Protein AF-Q05UR1-F1 (afdb_monomer)

Mean predicted aligned error: 13.73 Å

Sequence (88 aa):
MSSVKLVKNVSKSVTSILAKSTKGSVSAVVDQRQSYLDAARRFYGEAKEAAEQGHVAESGALILQALDQERRAGGVGPQVMQLIKPRA

Radius of gyration: 23.84 Å; Cα contacts (8 Å, |Δi|>4): 51; chains: 1; bounding box: 57×40×66 Å

Nearest PDB structures (foldseek):
  7o3x-assembly1_E  TM=6.879E-01  e=8.631E+00  Synechocystis sp. PCC 6803 substr. Kazusa

Structure (mmCIF, N/CA/C/O backbone):
data_AF-Q05UR1-F1
#
_entry.id   AF-Q05UR1-F1
#
loop_
_atom_site.group_PDB
_atom_site.id
_atom_site.type_symbol
_atom_site.label_atom_id
_atom_site.label_alt_id
_atom_site.label_comp_id
_atom_site.label_asym_id
_atom_site.label_entity_id
_atom_site.label_seq_id
_atom_site.pdbx_PDB_ins_code
_atom_site.Cartn_x
_atom_site.Cartn_y
_atom_site.Cartn_z
_atom_site.occupancy
_atom_site.B_iso_or_equiv
_atom_site.auth_seq_id
_atom_site.auth_comp_id
_atom_site.auth_asym_id
_atom_site.auth_atom_id
_atom_site.pdbx_PDB_model_num
ATOM 1 N N . MET A 1 1 ? 44.122 -4.030 -52.963 1.00 41.72 1 MET A N 1
ATOM 2 C CA . MET A 1 1 ? 43.680 -3.057 -51.933 1.00 41.72 1 MET A CA 1
ATOM 3 C C . MET A 1 1 ? 42.537 -2.260 -52.559 1.00 41.72 1 MET A C 1
ATOM 5 O O . MET A 1 1 ? 42.776 -1.666 -53.589 1.00 41.72 1 MET A O 1
ATOM 9 N N . SER A 1 2 ? 41.271 -2.269 -52.149 1.00 43.91 2 SER A N 1
ATOM 10 C CA . SER A 1 2 ? 40.694 -2.406 -50.813 1.00 43.91 2 SER A CA 1
ATOM 11 C C . SER A 1 2 ? 39.202 -2.768 -50.912 1.00 43.91 2 SER A C 1
ATOM 13 O O . SER A 1 2 ? 38.366 -1.885 -51.079 1.00 43.91 2 SER A O 1
ATOM 15 N N . SER A 1 3 ? 38.846 -4.041 -50.721 1.00 47.28 3 SER A N 1
ATOM 16 C CA . SER A 1 3 ? 37.447 -4.508 -50.616 1.00 47.28 3 SER A CA 1
ATOM 17 C C . SER A 1 3 ? 36.876 -4.410 -49.189 1.00 47.28 3 SER A C 1
ATOM 19 O O . SER A 1 3 ? 36.114 -5.267 -48.761 1.00 47.28 3 SER A O 1
ATOM 21 N N . VAL A 1 4 ? 37.243 -3.385 -48.405 1.00 50.69 4 VAL A N 1
ATOM 22 C CA . VAL A 1 4 ? 36.988 -3.357 -46.939 1.00 50.69 4 VAL A CA 1
ATOM 23 C C . VAL A 1 4 ? 36.027 -2.235 -46.493 1.00 50.69 4 VAL A C 1
ATOM 25 O O . VAL A 1 4 ? 35.861 -1.981 -45.302 1.00 50.69 4 VAL A O 1
ATOM 28 N N . LYS A 1 5 ? 35.340 -1.544 -47.414 1.00 48.19 5 LYS A N 1
ATOM 29 C CA . LYS A 1 5 ? 34.493 -0.378 -47.067 1.00 48.19 5 LYS A CA 1
ATOM 30 C C . LYS A 1 5 ? 32.978 -0.551 -47.263 1.00 48.19 5 LYS A C 1
ATOM 32 O O . LYS A 1 5 ? 32.282 0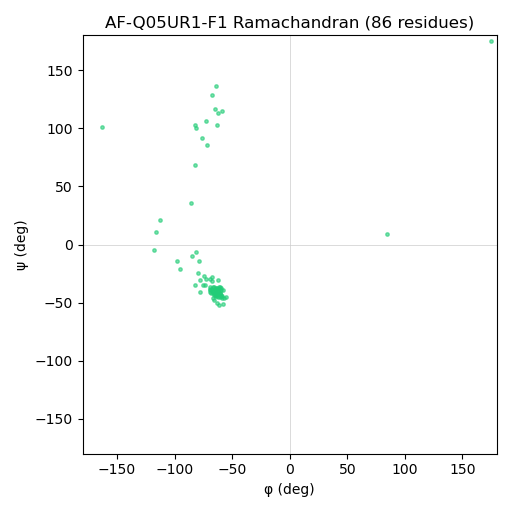.454 -47.292 1.00 48.19 5 LYS A O 1
ATOM 37 N N . LEU A 1 6 ? 32.442 -1.777 -47.313 1.00 46.34 6 LEU A N 1
ATOM 38 C CA . LEU A 1 6 ? 30.982 -1.987 -47.444 1.00 46.34 6 LEU A CA 1
ATOM 39 C C . LEU A 1 6 ? 30.301 -2.723 -46.272 1.00 46.34 6 LEU A C 1
ATOM 41 O O . LEU A 1 6 ? 29.082 -2.798 -46.232 1.00 46.34 6 LEU A O 1
ATOM 45 N N . VAL A 1 7 ? 31.042 -3.204 -45.266 1.00 46.12 7 VAL A N 1
ATOM 46 C CA . VAL A 1 7 ? 30.442 -3.934 -44.119 1.00 46.12 7 VAL A CA 1
ATOM 47 C C . VAL A 1 7 ? 30.231 -3.033 -42.887 1.00 46.12 7 VAL A C 1
ATOM 49 O O . VAL A 1 7 ? 29.471 -3.356 -41.980 1.00 46.12 7 VAL A O 1
ATOM 52 N N . LYS A 1 8 ? 30.841 -1.838 -42.850 1.00 43.81 8 LYS A N 1
ATOM 53 C CA . LYS A 1 8 ? 30.825 -0.964 -41.658 1.00 43.81 8 LYS A CA 1
ATOM 54 C C . LYS A 1 8 ? 29.596 -0.048 -41.526 1.00 43.81 8 LYS A C 1
ATOM 56 O O . LYS A 1 8 ? 29.428 0.556 -40.468 1.00 43.81 8 LYS A O 1
ATOM 61 N N . ASN A 1 9 ? 28.740 0.054 -42.548 1.00 42.38 9 ASN A N 1
ATOM 62 C CA . ASN A 1 9 ? 27.586 0.970 -42.526 1.00 42.38 9 ASN A CA 1
ATOM 63 C C . ASN A 1 9 ? 26.264 0.331 -42.079 1.00 42.38 9 ASN A C 1
ATOM 65 O O . ASN A 1 9 ? 25.400 1.047 -41.583 1.00 42.38 9 ASN A O 1
ATOM 69 N N . VAL A 1 10 ? 26.114 -0.994 -42.158 1.00 50.69 10 VAL A N 1
ATOM 70 C CA . VAL A 1 10 ? 24.894 -1.673 -41.673 1.00 50.69 10 VAL A CA 1
ATOM 71 C C . VAL A 1 10 ? 24.876 -1.740 -40.137 1.00 50.69 10 VAL A C 1
ATOM 73 O O . VAL A 1 10 ? 23.842 -1.547 -39.505 1.00 50.69 10 VAL A O 1
ATOM 76 N N . SER A 1 11 ? 26.051 -1.894 -39.518 1.00 44.22 11 SER A N 1
ATOM 77 C CA . SER A 1 11 ? 26.207 -2.049 -38.064 1.00 44.22 11 SER A CA 1
ATOM 78 C C . SER A 1 11 ? 25.832 -0.789 -37.258 1.00 44.22 11 SER A C 1
ATOM 80 O O . SER A 1 11 ? 25.363 -0.895 -36.132 1.00 44.22 11 SER A O 1
ATOM 82 N N . LYS A 1 12 ? 25.952 0.417 -37.835 1.00 43.59 12 LYS A N 1
ATOM 83 C CA . LYS A 1 12 ? 25.578 1.676 -37.153 1.00 43.59 12 LYS A CA 1
ATOM 84 C C . LYS A 1 12 ? 24.070 1.963 -37.174 1.00 43.59 12 LYS A C 1
ATOM 86 O O . LYS A 1 12 ? 23.575 2.663 -36.295 1.00 43.59 12 LYS A O 1
ATOM 91 N N . SER A 1 13 ? 23.344 1.421 -38.154 1.00 42.53 13 SER A N 1
ATOM 92 C CA . SER A 1 13 ? 21.898 1.631 -38.305 1.00 42.53 13 SER A CA 1
ATOM 93 C C . SER A 1 13 ? 21.093 0.772 -37.321 1.00 42.53 13 SER A C 1
ATOM 95 O O . SER A 1 13 ? 20.186 1.277 -36.664 1.00 42.53 13 SER A O 1
ATOM 97 N N . VAL A 1 14 ? 21.498 -0.485 -37.107 1.00 49.94 14 VAL A N 1
ATOM 98 C CA . VAL A 1 14 ? 20.821 -1.406 -36.173 1.00 49.94 14 VAL A CA 1
ATOM 99 C C . VAL A 1 14 ? 20.955 -0.942 -34.713 1.00 49.94 14 VAL A C 1
ATOM 101 O O . VAL A 1 14 ? 19.972 -0.942 -33.971 1.00 49.94 14 VAL A O 1
ATOM 104 N N . THR A 1 15 ? 22.127 -0.439 -34.309 1.00 46.91 15 THR A N 1
ATOM 105 C CA . THR A 1 15 ? 22.3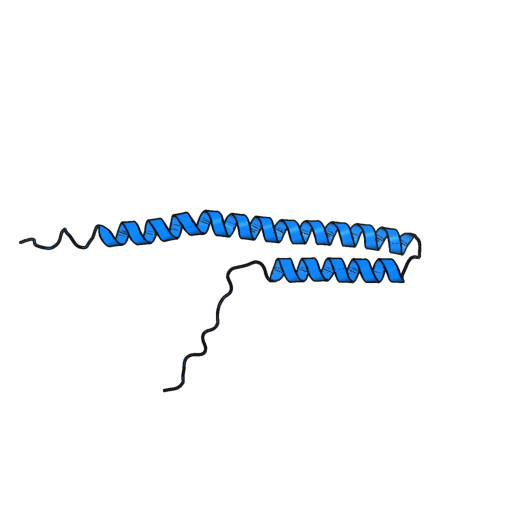53 0.099 -32.951 1.00 46.91 15 THR A CA 1
ATOM 106 C C . THR A 1 15 ? 21.562 1.389 -32.694 1.00 46.91 15 THR A C 1
ATOM 108 O O . THR A 1 15 ? 21.115 1.641 -31.576 1.00 46.91 15 THR A O 1
ATOM 111 N N . SER A 1 16 ? 21.329 2.197 -33.733 1.00 45.12 16 SER A N 1
ATOM 112 C CA . SER A 1 16 ? 20.536 3.431 -33.650 1.00 45.12 16 SER A CA 1
ATOM 113 C C . SER A 1 16 ? 19.030 3.169 -33.522 1.00 45.12 16 SER A C 1
ATOM 115 O O . SER A 1 16 ? 18.351 3.913 -32.810 1.00 45.12 16 SER A O 1
ATOM 117 N N . ILE A 1 17 ? 18.508 2.118 -34.162 1.00 50.06 17 ILE A N 1
ATOM 118 C CA . ILE A 1 17 ? 17.089 1.738 -34.067 1.00 50.06 17 ILE A CA 1
ATOM 119 C C . ILE A 1 17 ? 16.770 1.218 -32.653 1.00 50.06 17 ILE A C 1
ATOM 121 O O . ILE A 1 17 ? 15.756 1.607 -32.068 1.00 50.06 17 ILE A O 1
ATOM 125 N N . LEU A 1 18 ? 17.685 0.451 -32.043 1.00 48.94 18 LEU A N 1
ATOM 126 C CA . LEU A 1 18 ? 17.539 -0.038 -30.666 1.00 48.94 18 LEU A CA 1
ATOM 127 C C . LEU A 1 18 ? 17.595 1.096 -29.619 1.00 48.94 18 LEU A C 1
ATOM 129 O O . LEU A 1 18 ? 16.836 1.089 -28.650 1.00 48.94 18 LEU A O 1
ATOM 133 N N . ALA A 1 19 ? 18.429 2.120 -29.826 1.00 43.94 19 ALA A N 1
ATOM 134 C CA . ALA A 1 19 ? 18.533 3.265 -28.912 1.00 43.94 19 ALA A CA 1
ATOM 135 C C . ALA A 1 19 ? 17.344 4.248 -28.999 1.00 43.94 19 ALA A C 1
ATOM 137 O O . ALA A 1 19 ? 17.032 4.937 -28.026 1.00 43.94 19 ALA A O 1
ATOM 138 N N . LYS A 1 20 ? 16.662 4.332 -30.152 1.00 44.88 20 LYS A N 1
ATOM 139 C CA . LYS A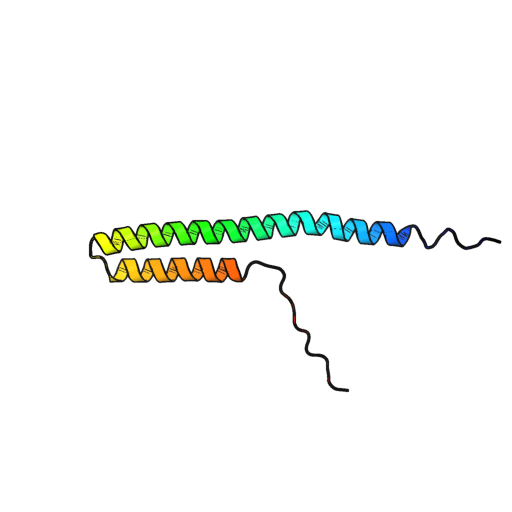 1 20 ? 15.510 5.234 -30.336 1.00 44.88 20 LYS A CA 1
ATOM 140 C C . LYS A 1 20 ? 14.208 4.636 -29.794 1.00 44.88 20 LYS A C 1
ATOM 142 O O . LYS A 1 20 ? 13.402 5.368 -29.227 1.00 44.88 20 LYS A O 1
ATOM 147 N N . SER A 1 21 ? 14.033 3.318 -29.908 1.00 48.59 21 SER A N 1
ATOM 148 C CA . SER A 1 21 ? 12.856 2.609 -29.384 1.00 48.59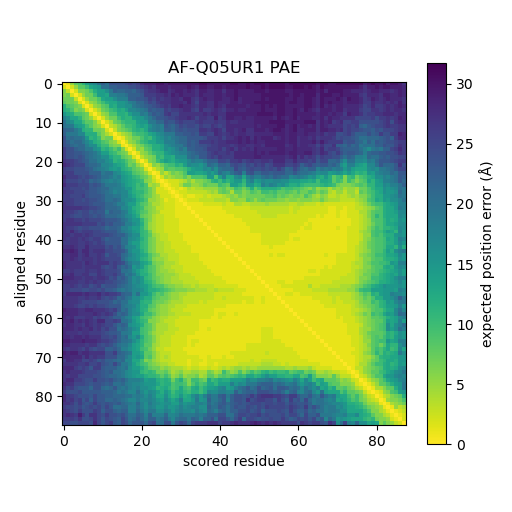 21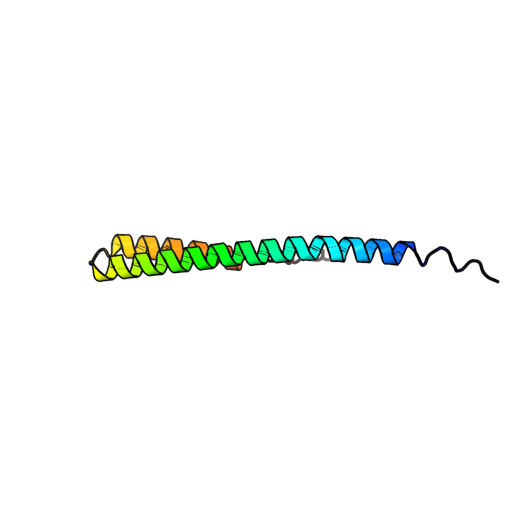 SER A CA 1
ATOM 149 C C . SER A 1 21 ? 12.850 2.487 -27.853 1.00 48.59 21 SER A C 1
ATOM 151 O O . SER A 1 21 ? 11.786 2.468 -27.243 1.00 48.59 21 SER A O 1
ATOM 153 N N . THR A 1 22 ? 14.026 2.435 -27.221 1.00 54.25 22 THR A N 1
ATOM 154 C CA . THR A 1 22 ? 14.171 2.244 -25.766 1.00 54.25 22 THR A CA 1
ATOM 155 C C . THR A 1 22 ? 13.899 3.509 -24.952 1.00 54.25 22 THR A C 1
ATOM 157 O O . THR A 1 22 ? 13.379 3.414 -23.847 1.00 54.25 22 THR A O 1
ATOM 160 N N . LYS A 1 23 ? 14.171 4.711 -25.479 1.00 52.97 23 LYS A N 1
ATOM 161 C CA . LYS A 1 23 ? 13.866 5.965 -24.758 1.00 52.97 23 LYS A CA 1
ATOM 162 C C . LYS A 1 23 ? 12.366 6.169 -24.518 1.00 52.97 23 LYS A C 1
ATOM 164 O O . LYS A 1 23 ? 11.982 6.560 -23.421 1.00 52.97 23 LYS A O 1
ATOM 169 N N . GLY A 1 24 ? 11.532 5.883 -25.521 1.00 57.78 24 GLY A N 1
ATOM 170 C CA . GLY A 1 24 ? 10.074 5.992 -25.398 1.00 57.78 24 GLY A CA 1
ATOM 171 C C . GLY A 1 24 ? 9.483 4.936 -24.463 1.00 57.78 24 GLY A C 1
ATOM 172 O O . GLY A 1 24 ? 8.642 5.258 -23.628 1.00 57.78 24 GLY A O 1
ATOM 173 N N . SER A 1 25 ? 9.974 3.693 -24.538 1.00 64.44 25 SER A N 1
ATOM 174 C CA . SER A 1 25 ? 9.502 2.613 -23.664 1.00 64.44 25 SER A CA 1
ATOM 175 C C . SER A 1 25 ? 9.931 2.806 -22.210 1.00 64.44 25 SER A C 1
ATOM 177 O O . SER A 1 25 ? 9.153 2.523 -21.309 1.00 64.44 25 SER A O 1
ATOM 179 N N . VAL A 1 26 ? 11.146 3.304 -21.957 1.00 69.12 26 VAL A N 1
ATOM 180 C CA . VAL A 1 26 ? 11.630 3.568 -20.593 1.00 69.12 26 VAL A CA 1
ATOM 181 C C . VAL A 1 26 ? 10.869 4.730 -19.956 1.00 69.12 26 VAL A C 1
ATOM 183 O O . VAL A 1 26 ? 10.479 4.603 -18.801 1.00 69.12 26 VAL A O 1
ATOM 186 N N . SER A 1 27 ? 10.594 5.813 -20.696 1.00 73.31 27 SER A N 1
ATOM 187 C CA . SER A 1 27 ? 9.755 6.916 -20.195 1.00 73.31 27 SER A CA 1
ATOM 188 C C . SER A 1 27 ? 8.369 6.415 -19.801 1.00 73.31 27 SER A C 1
ATOM 190 O O . SER A 1 27 ? 7.966 6.601 -18.663 1.00 73.31 27 SER A O 1
ATOM 192 N N . ALA A 1 28 ? 7.694 5.675 -20.686 1.00 77.44 28 ALA A N 1
ATOM 193 C CA . ALA A 1 28 ? 6.364 5.136 -20.407 1.00 77.44 28 ALA A CA 1
ATOM 194 C C . ALA A 1 28 ? 6.342 4.182 -19.195 1.00 77.44 28 ALA A C 1
ATOM 196 O O . ALA A 1 28 ? 5.397 4.192 -18.414 1.00 77.44 28 ALA A O 1
ATOM 197 N N . VAL A 1 29 ? 7.392 3.375 -19.004 1.00 80.31 29 VAL A N 1
ATOM 198 C CA . VAL A 1 29 ? 7.562 2.512 -17.820 1.00 80.31 29 VAL A CA 1
ATOM 199 C C . VAL A 1 29 ? 7.747 3.351 -16.552 1.00 80.31 29 VAL A C 1
ATOM 201 O O . VAL A 1 29 ? 7.140 3.048 -15.529 1.00 80.31 29 VAL A O 1
ATOM 204 N N . VAL A 1 30 ? 8.552 4.413 -16.601 1.00 81.88 30 VAL A N 1
ATOM 205 C CA . VAL A 1 30 ? 8.738 5.329 -15.465 1.00 81.88 30 VAL A CA 1
ATOM 206 C C . VAL A 1 30 ? 7.431 6.052 -15.130 1.00 81.88 30 VAL A C 1
ATOM 208 O O . VAL A 1 30 ? 7.051 6.086 -13.962 1.00 81.88 30 VAL A O 1
ATOM 211 N N . ASP A 1 31 ? 6.702 6.533 -16.136 1.00 86.75 31 ASP A N 1
ATOM 212 C CA . ASP A 1 31 ? 5.414 7.213 -15.971 1.00 86.75 31 ASP A CA 1
ATOM 213 C C . ASP A 1 31 ? 4.354 6.268 -15.380 1.00 86.75 31 ASP A C 1
ATOM 215 O O . ASP A 1 31 ? 3.626 6.625 -14.453 1.00 86.75 31 ASP A O 1
ATOM 219 N N . GLN A 1 32 ? 4.311 5.018 -15.848 1.00 90.19 32 GLN A N 1
ATOM 220 C CA . GLN A 1 32 ? 3.412 3.992 -15.320 1.00 90.19 32 GLN A CA 1
ATOM 221 C C . GLN A 1 32 ? 3.771 3.584 -13.886 1.00 90.19 32 GLN A C 1
ATOM 223 O O . GLN A 1 32 ? 2.891 3.348 -13.061 1.00 90.19 32 GLN A O 1
ATOM 228 N N . ARG A 1 33 ? 5.064 3.492 -13.566 1.00 91.56 33 ARG A N 1
ATOM 229 C CA . ARG A 1 33 ? 5.515 3.249 -12.194 1.00 91.56 33 ARG A CA 1
ATOM 230 C C . ARG A 1 33 ? 5.093 4.396 -11.283 1.00 91.56 33 ARG A C 1
ATOM 232 O O . ARG A 1 33 ? 4.597 4.146 -10.188 1.00 91.56 33 ARG A O 1
ATOM 239 N N . GLN A 1 34 ? 5.284 5.633 -11.733 1.00 93.50 34 GLN A N 1
ATOM 240 C CA . GLN A 1 34 ? 4.945 6.821 -10.962 1.00 93.50 34 GLN A CA 1
ATOM 241 C C . GLN A 1 34 ? 3.435 6.918 -10.715 1.00 93.50 34 GLN A C 1
ATOM 243 O O . GLN A 1 34 ? 3.032 7.189 -9.587 1.00 93.50 34 GLN A O 1
ATOM 248 N N . SER A 1 35 ? 2.602 6.596 -11.710 1.00 95.88 35 SER A N 1
ATOM 249 C CA . SER A 1 35 ? 1.144 6.605 -11.543 1.00 95.88 35 SER A CA 1
ATOM 250 C C . SER A 1 35 ? 0.660 5.606 -10.486 1.00 95.88 35 SER A C 1
ATOM 252 O O . SER A 1 35 ? -0.212 5.941 -9.684 1.00 95.88 35 SER A O 1
ATOM 254 N N . TYR A 1 36 ? 1.268 4.417 -10.414 1.00 97.00 36 TYR A N 1
ATOM 255 C CA . TYR A 1 36 ? 0.986 3.455 -9.347 1.00 97.00 36 TYR A CA 1
ATOM 256 C C . TYR A 1 36 ? 1.412 3.973 -7.966 1.00 97.00 36 TYR A C 1
ATOM 258 O O . TYR A 1 36 ? 0.658 3.839 -7.004 1.00 97.00 36 TYR A O 1
ATOM 266 N N . LEU A 1 37 ? 2.579 4.615 -7.855 1.00 97.25 37 LEU A N 1
ATOM 267 C CA . LEU A 1 37 ? 3.030 5.203 -6.587 1.00 97.25 37 LEU A CA 1
ATOM 268 C C . LEU A 1 37 ? 2.123 6.350 -6.124 1.00 97.25 37 LEU A C 1
ATOM 270 O O . LEU A 1 37 ? 1.840 6.470 -4.932 1.00 97.25 37 LEU A O 1
ATOM 274 N N . ASP A 1 38 ? 1.636 7.175 -7.047 1.00 98.06 38 ASP A N 1
ATOM 275 C CA . ASP A 1 38 ? 0.714 8.260 -6.714 1.00 98.06 38 ASP A CA 1
ATOM 276 C C . ASP A 1 38 ? -0.662 7.729 -6.293 1.00 98.06 38 ASP A C 1
ATOM 278 O O . ASP A 1 38 ? -1.256 8.253 -5.351 1.00 98.06 38 ASP A O 1
ATOM 282 N N . ALA A 1 39 ? -1.145 6.649 -6.916 1.00 98.00 39 ALA A N 1
ATOM 283 C CA . ALA A 1 39 ? -2.349 5.954 -6.466 1.00 98.00 39 ALA A CA 1
ATOM 284 C C . ALA A 1 39 ? -2.174 5.349 -5.062 1.00 98.00 39 ALA A C 1
ATOM 286 O O . ALA A 1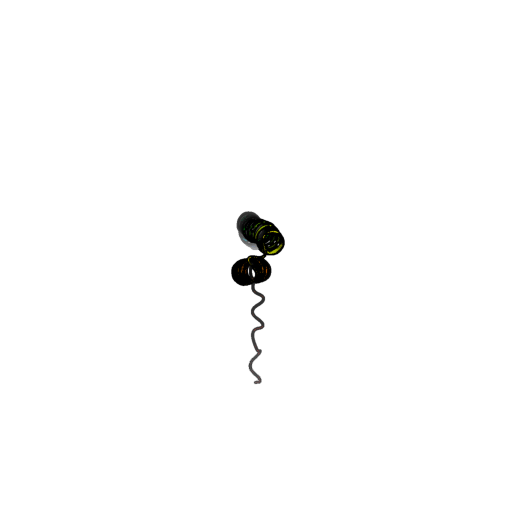 39 ? -3.046 5.527 -4.214 1.00 98.00 39 ALA A O 1
ATOM 287 N N . ALA A 1 40 ? -1.034 4.706 -4.780 1.00 98.19 40 ALA A N 1
ATOM 288 C CA . ALA A 1 40 ? -0.731 4.168 -3.452 1.00 98.19 40 ALA A CA 1
ATOM 289 C C . ALA A 1 40 ? -0.781 5.257 -2.370 1.00 98.19 40 ALA A C 1
ATOM 291 O O . ALA A 1 40 ? -1.413 5.083 -1.331 1.00 98.19 40 ALA A O 1
ATOM 292 N N . ARG A 1 41 ? -0.169 6.420 -2.637 1.00 98.62 41 ARG A N 1
ATOM 293 C CA . ARG A 1 41 ? -0.178 7.570 -1.717 1.00 98.62 41 ARG A CA 1
ATOM 294 C C . ARG A 1 41 ? -1.588 8.066 -1.405 1.00 98.62 41 ARG A C 1
ATOM 296 O O . ARG A 1 41 ? -1.849 8.415 -0.258 1.00 98.62 41 ARG A O 1
ATOM 303 N N . ARG A 1 42 ? -2.483 8.091 -2.400 1.00 98.69 42 ARG A N 1
ATOM 304 C CA . ARG A 1 42 ? -3.892 8.471 -2.198 1.00 98.69 42 ARG A CA 1
ATOM 305 C C . ARG A 1 42 ? -4.598 7.490 -1.269 1.00 98.69 42 ARG A C 1
ATOM 307 O O . ARG A 1 42 ? -5.131 7.923 -0.256 1.00 98.69 42 ARG A O 1
ATOM 314 N N . PHE A 1 43 ? -4.490 6.189 -1.542 1.00 98.69 43 PHE A N 1
ATOM 315 C CA . PHE A 1 43 ? -5.086 5.159 -0.688 1.00 98.69 43 PHE A CA 1
ATOM 316 C C . PHE A 1 43 ? -4.547 5.191 0.744 1.00 98.69 43 PHE A C 1
ATOM 318 O O . PHE A 1 43 ? -5.314 5.018 1.683 1.00 98.69 43 PHE A O 1
ATOM 325 N N . TYR A 1 44 ? -3.254 5.465 0.947 1.00 98.62 44 TYR A N 1
ATOM 326 C CA . TYR A 1 44 ? -2.712 5.649 2.298 1.00 98.62 44 TYR A CA 1
ATOM 327 C C . TYR A 1 44 ? -3.266 6.895 3.003 1.00 98.62 44 TYR A C 1
ATOM 329 O O . TYR A 1 44 ? -3.488 6.854 4.212 1.00 98.62 44 TYR A O 1
ATOM 337 N N . GLY A 1 45 ? -3.495 7.988 2.268 1.00 98.56 45 GLY A N 1
ATOM 338 C CA . GLY A 1 45 ? -4.165 9.179 2.793 1.00 98.56 45 GLY A CA 1
ATOM 339 C C . GLY A 1 45 ? -5.589 8.870 3.253 1.00 98.56 45 GLY A C 1
ATOM 340 O O . GLY A 1 45 ? -5.919 9.100 4.412 1.00 98.56 45 GLY A O 1
ATOM 341 N N . GLU A 1 46 ? -6.385 8.246 2.386 1.00 98.56 46 GLU A N 1
ATOM 342 C CA . GLU A 1 46 ? -7.758 7.819 2.691 1.00 98.56 46 GLU A CA 1
ATOM 343 C C . GLU A 1 46 ? -7.791 6.815 3.855 1.00 98.56 46 GLU A C 1
ATOM 345 O O . GLU A 1 46 ? -8.612 6.926 4.763 1.00 98.56 46 GLU A O 1
ATOM 350 N N . ALA A 1 47 ? -6.853 5.861 3.890 1.00 98.50 47 ALA A N 1
ATOM 351 C CA . ALA A 1 47 ? -6.749 4.892 4.977 1.00 98.50 47 ALA A CA 1
ATOM 352 C C . ALA A 1 47 ? -6.480 5.564 6.325 1.00 98.50 47 ALA A C 1
ATOM 354 O O . ALA A 1 47 ? -7.008 5.124 7.350 1.00 98.50 47 ALA A O 1
ATOM 355 N N . LYS A 1 48 ? -5.649 6.611 6.330 1.00 98.56 48 LYS A N 1
ATOM 356 C CA . LYS A 1 48 ? -5.359 7.396 7.527 1.00 98.56 48 LYS A CA 1
ATOM 357 C C . LYS A 1 48 ? -6.609 8.139 7.999 1.00 98.56 48 LYS A C 1
ATOM 359 O O . LYS A 1 48 ? -6.937 8.042 9.176 1.00 98.56 48 LYS A O 1
ATOM 364 N N . GLU A 1 49 ? -7.322 8.807 7.097 1.00 98.56 49 GLU A N 1
ATOM 365 C CA . GLU A 1 49 ? -8.574 9.503 7.422 1.00 98.56 49 GLU A CA 1
ATOM 366 C C . GLU A 1 49 ? -9.633 8.537 7.981 1.00 98.56 49 GLU A C 1
ATOM 368 O O . GLU A 1 49 ? -10.241 8.816 9.014 1.00 98.56 49 GLU A O 1
ATOM 373 N N . ALA A 1 50 ? -9.802 7.363 7.363 1.00 98.31 50 ALA A N 1
ATOM 374 C CA . ALA A 1 50 ? -10.708 6.320 7.843 1.00 98.31 50 ALA A CA 1
ATOM 375 C C . ALA A 1 50 ? -10.303 5.801 9.237 1.00 98.31 50 ALA A C 1
ATOM 377 O O . ALA A 1 50 ? -11.153 5.609 10.107 1.00 98.31 50 ALA A O 1
ATOM 378 N N . ALA A 1 51 ? -9.003 5.613 9.491 1.00 98.12 51 ALA A N 1
ATOM 379 C CA . ALA A 1 51 ? -8.509 5.206 10.807 1.00 98.12 51 ALA A CA 1
ATOM 380 C C . ALA A 1 51 ? -8.776 6.270 11.882 1.00 98.12 51 ALA A C 1
ATOM 382 O O . ALA A 1 51 ? -9.214 5.925 12.979 1.00 98.12 51 ALA A O 1
ATOM 383 N N . GLU A 1 52 ? -8.556 7.549 11.566 1.00 98.19 52 GLU A N 1
ATOM 384 C CA . GLU A 1 52 ? -8.829 8.675 12.469 1.00 98.19 52 GLU A CA 1
ATOM 385 C C . GLU A 1 52 ? -10.322 8.790 12.818 1.00 98.19 52 GLU A C 1
ATOM 387 O O . GLU A 1 52 ? -10.668 9.174 13.933 1.00 98.19 52 GLU A O 1
ATOM 392 N N . GLN A 1 53 ? -11.207 8.381 11.906 1.00 98.06 53 GLN A N 1
ATOM 393 C CA . GLN A 1 53 ? -12.656 8.308 12.126 1.00 98.06 53 GLN A CA 1
ATOM 394 C C . GLN A 1 53 ? -13.099 7.033 12.871 1.00 98.06 53 GLN A C 1
ATOM 396 O O . GLN A 1 53 ? -14.268 6.900 13.229 1.00 98.06 53 GLN A O 1
ATOM 401 N N . GLY A 1 54 ? -12.191 6.084 13.126 1.00 97.62 54 GLY A N 1
ATOM 402 C CA . GLY A 1 54 ? -12.493 4.802 13.775 1.00 97.62 54 GLY A CA 1
ATOM 403 C C . GLY A 1 54 ? -12.992 3.706 12.824 1.00 97.62 54 GLY A C 1
ATOM 404 O O . GLY A 1 54 ? -13.390 2.628 13.270 1.00 97.62 54 GLY A O 1
ATOM 405 N N . HIS A 1 55 ? -12.942 3.932 11.511 1.00 98.12 55 HIS A N 1
ATOM 406 C CA . HIS A 1 55 ? -13.365 2.989 10.477 1.00 98.12 55 HIS A CA 1
ATOM 407 C C . HIS A 1 55 ? -12.249 1.973 10.180 1.00 98.12 55 HIS A C 1
ATOM 409 O O . HIS A 1 55 ? -11.637 1.956 9.111 1.00 98.12 55 HIS A O 1
ATOM 415 N N . VAL A 1 56 ? -11.960 1.101 11.149 1.00 96.94 56 VAL A N 1
ATOM 416 C CA . VAL A 1 56 ? -10.794 0.196 11.103 1.00 96.94 56 VAL A CA 1
ATOM 417 C C . VAL A 1 56 ? -10.830 -0.766 9.908 1.00 96.94 56 VAL A C 1
ATOM 419 O O . VAL A 1 56 ? -9.809 -0.979 9.258 1.00 96.94 56 VAL A O 1
ATOM 422 N N . ALA A 1 57 ? -11.995 -1.340 9.592 1.00 97.94 57 ALA A N 1
ATOM 423 C CA . ALA A 1 57 ? -12.127 -2.291 8.485 1.00 97.94 57 ALA A CA 1
ATOM 424 C C . ALA A 1 57 ? -11.893 -1.630 7.115 1.00 97.94 57 ALA A C 1
ATOM 426 O O . ALA A 1 57 ? -11.209 -2.193 6.261 1.00 97.94 57 ALA A O 1
ATOM 427 N N . GLU A 1 58 ? -12.428 -0.423 6.928 1.00 98.06 58 GLU A N 1
ATOM 428 C CA . GLU A 1 58 ? -12.261 0.375 5.712 1.00 98.06 58 GLU A CA 1
ATOM 429 C C . GLU A 1 58 ? -10.806 0.823 5.543 1.00 98.06 58 GLU A C 1
ATOM 431 O O . GLU A 1 58 ? -10.214 0.607 4.487 1.00 98.06 58 GLU A O 1
ATOM 436 N N . SER A 1 59 ? -10.191 1.331 6.615 1.00 98.56 59 SER A N 1
ATOM 437 C CA . SER A 1 59 ? -8.766 1.669 6.638 1.00 98.56 59 SER A CA 1
ATOM 438 C C . SER A 1 59 ? -7.890 0.475 6.242 1.00 98.56 59 SER A C 1
ATOM 440 O O . SER A 1 59 ? -7.016 0.594 5.383 1.00 98.56 59 SER A O 1
ATOM 442 N N . GLY A 1 60 ? -8.173 -0.711 6.793 1.00 98.25 60 GLY A N 1
ATOM 443 C CA . GLY A 1 60 ? -7.475 -1.942 6.429 1.00 98.25 60 GLY A CA 1
ATOM 444 C C . GLY A 1 60 ? -7.618 -2.294 4.945 1.00 98.25 60 GLY A C 1
ATOM 445 O O . GLY A 1 60 ? -6.627 -2.632 4.296 1.00 98.25 60 GLY A O 1
ATOM 446 N N . ALA A 1 61 ? -8.823 -2.174 4.382 1.00 98.62 61 ALA A N 1
ATOM 447 C CA . ALA A 1 61 ? -9.057 -2.416 2.959 1.00 98.62 61 ALA A CA 1
ATOM 448 C C . ALA A 1 61 ? -8.268 -1.437 2.069 1.00 98.62 61 ALA A C 1
ATOM 450 O O . ALA A 1 61 ? -7.647 -1.864 1.093 1.00 98.62 61 ALA A O 1
ATOM 451 N N . LEU A 1 62 ? -8.232 -0.154 2.434 1.00 98.69 62 LEU A N 1
ATOM 452 C CA . LEU A 1 62 ? -7.485 0.886 1.720 1.00 98.69 62 LEU A CA 1
ATOM 453 C C . LEU A 1 62 ? -5.966 0.652 1.781 1.00 98.69 62 LEU A C 1
ATOM 455 O O . LEU A 1 62 ? -5.283 0.783 0.766 1.00 98.69 62 LEU A O 1
ATOM 459 N N . ILE A 1 63 ? -5.430 0.204 2.923 1.00 98.50 63 ILE A N 1
ATOM 460 C CA . ILE A 1 63 ? -4.011 -0.183 3.048 1.00 98.50 63 ILE A CA 1
ATOM 461 C C . ILE A 1 63 ? -3.670 -1.328 2.090 1.00 98.50 63 ILE A C 1
ATOM 463 O O . ILE A 1 63 ? -2.655 -1.275 1.396 1.00 98.50 63 ILE A O 1
ATOM 467 N N . LEU A 1 64 ? -4.515 -2.359 2.011 1.00 98.56 64 LEU A N 1
ATOM 468 C CA . LEU A 1 64 ? -4.287 -3.479 1.093 1.00 98.56 64 LEU A CA 1
ATOM 469 C C . LEU A 1 64 ? -4.312 -3.030 -0.375 1.00 98.56 64 LEU A C 1
ATOM 471 O O . LEU A 1 64 ? -3.508 -3.508 -1.176 1.00 98.56 64 LEU A O 1
ATOM 475 N N . GLN A 1 65 ? -5.193 -2.088 -0.724 1.00 98.50 65 GLN A N 1
ATOM 476 C CA . GLN A 1 65 ? -5.219 -1.487 -2.059 1.00 98.50 65 GLN A CA 1
ATOM 477 C C . GLN A 1 65 ? -3.941 -0.691 -2.347 1.00 98.50 65 GLN A C 1
ATOM 479 O O . GLN A 1 65 ? -3.360 -0.853 -3.421 1.00 98.50 65 GLN A O 1
ATOM 484 N N . ALA A 1 66 ? -3.459 0.109 -1.391 1.00 98.19 66 ALA A N 1
ATOM 485 C CA . ALA A 1 66 ? -2.206 0.850 -1.520 1.00 98.19 66 ALA A CA 1
ATOM 486 C C . ALA A 1 66 ? -1.008 -0.086 -1.760 1.00 98.19 66 ALA A C 1
ATOM 488 O O . ALA A 1 66 ? -0.236 0.120 -2.700 1.00 98.19 66 ALA A O 1
ATOM 489 N N . LEU A 1 67 ? -0.907 -1.167 -0.980 1.00 98.00 67 LEU A N 1
ATOM 490 C CA . LEU A 1 67 ? 0.138 -2.185 -1.119 1.00 98.00 67 LEU A CA 1
ATOM 491 C C . LEU A 1 67 ? 0.092 -2.893 -2.482 1.00 98.00 67 LEU A C 1
ATOM 493 O O . LEU A 1 67 ? 1.143 -3.187 -3.057 1.00 98.00 67 LEU A O 1
ATOM 497 N N . ASP A 1 68 ? -1.097 -3.152 -3.043 1.00 97.50 68 ASP A N 1
ATOM 498 C CA . ASP A 1 68 ? -1.201 -3.717 -4.396 1.00 97.50 68 ASP A CA 1
ATOM 499 C C . ASP A 1 68 ? -0.645 -2.755 -5.456 1.00 97.50 68 ASP A C 1
ATOM 501 O O . ASP A 1 68 ? 0.032 -3.193 -6.391 1.00 97.50 68 ASP A O 1
ATOM 505 N N . GLN A 1 69 ? -0.863 -1.446 -5.298 1.00 97.56 69 GLN A N 1
ATOM 506 C CA . GLN A 1 69 ? -0.278 -0.445 -6.191 1.00 97.56 69 GLN A CA 1
ATOM 507 C C . GLN A 1 69 ? 1.249 -0.383 -6.055 1.00 97.56 69 GLN A C 1
ATOM 509 O O . GLN A 1 69 ? 1.949 -0.349 -7.067 1.00 97.56 69 GLN A O 1
ATOM 514 N N . GLU A 1 70 ? 1.797 -0.461 -4.840 1.00 95.50 70 GLU A N 1
ATOM 515 C CA . GLU A 1 70 ? 3.252 -0.531 -4.629 1.00 95.50 70 GLU A CA 1
ATOM 516 C C . GLU A 1 70 ? 3.861 -1.796 -5.247 1.00 95.50 70 GLU A C 1
ATOM 518 O O . GLU A 1 70 ? 4.887 -1.733 -5.932 1.00 95.50 70 GLU A O 1
ATOM 523 N N . ARG A 1 71 ? 3.192 -2.945 -5.092 1.00 94.75 71 ARG A N 1
ATOM 524 C CA . ARG A 1 71 ? 3.582 -4.206 -5.737 1.00 94.75 71 ARG A CA 1
ATOM 525 C C . ARG A 1 71 ? 3.609 -4.066 -7.259 1.00 94.75 71 ARG A C 1
ATOM 527 O O . ARG A 1 71 ? 4.559 -4.522 -7.899 1.00 94.75 71 ARG A O 1
ATOM 534 N N . ARG A 1 72 ? 2.595 -3.425 -7.853 1.00 92.00 72 ARG A N 1
ATOM 535 C CA . ARG A 1 72 ? 2.551 -3.142 -9.298 1.00 92.00 72 ARG A CA 1
ATOM 536 C C . ARG A 1 72 ? 3.674 -2.202 -9.711 1.00 92.00 72 ARG A C 1
ATOM 538 O O . ARG A 1 72 ? 4.363 -2.509 -10.676 1.00 92.00 72 ARG A O 1
ATOM 545 N N . ALA A 1 73 ? 3.924 -1.133 -8.958 1.00 91.81 73 ALA A N 1
ATOM 546 C CA . ALA A 1 73 ? 5.036 -0.218 -9.206 1.00 91.81 73 ALA A CA 1
ATOM 547 C C . ALA A 1 73 ? 6.397 -0.939 -9.191 1.00 91.81 73 ALA A C 1
ATOM 549 O O . ALA A 1 73 ? 7.252 -0.651 -10.027 1.00 91.81 73 ALA A O 1
ATOM 550 N N . GLY A 1 74 ? 6.591 -1.901 -8.282 1.00 85.62 74 GLY A N 1
ATOM 551 C CA . GLY A 1 74 ? 7.788 -2.747 -8.227 1.00 85.62 74 GLY A CA 1
ATOM 552 C C . GLY A 1 74 ? 7.911 -3.737 -9.391 1.00 85.62 74 GLY A C 1
ATOM 553 O O . GLY A 1 74 ? 9.021 -4.056 -9.809 1.00 85.62 74 GLY A O 1
ATOM 554 N N . GLY A 1 75 ? 6.783 -4.192 -9.944 1.00 82.69 75 GLY A N 1
ATOM 555 C CA . GLY A 1 75 ? 6.735 -5.044 -11.137 1.00 82.69 75 GLY A CA 1
ATOM 556 C C . GLY A 1 75 ? 6.931 -4.295 -12.460 1.00 82.69 75 GLY A C 1
ATOM 557 O O . GLY A 1 75 ? 7.180 -4.927 -13.486 1.00 82.69 75 GLY A O 1
ATOM 558 N N . VAL A 1 76 ? 6.836 -2.961 -12.462 1.00 79.94 76 VAL A N 1
ATOM 559 C CA . VAL A 1 76 ? 7.061 -2.129 -13.649 1.00 79.94 76 VAL A CA 1
ATOM 560 C C . VAL A 1 76 ? 8.564 -1.897 -13.838 1.00 79.94 76 VAL A C 1
ATOM 562 O O . VAL A 1 76 ? 9.191 -1.081 -13.161 1.00 79.94 76 VAL A O 1
ATOM 565 N N . GLY A 1 77 ? 9.156 -2.627 -14.783 1.00 65.81 77 GLY A N 1
ATOM 566 C CA . GLY A 1 77 ? 10.568 -2.516 -15.138 1.00 65.81 77 GLY A CA 1
ATOM 567 C C . GLY A 1 77 ? 11.001 -3.568 -16.163 1.00 65.81 77 GLY A C 1
ATOM 568 O O . GLY A 1 77 ? 10.205 -4.433 -1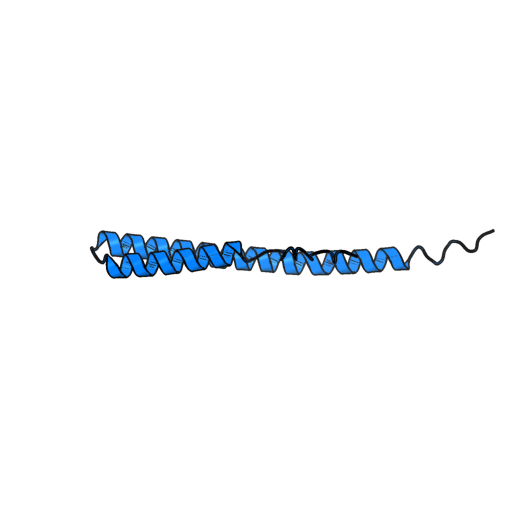6.532 1.00 65.81 77 GLY A O 1
ATOM 569 N N . PRO A 1 78 ? 12.253 -3.511 -16.654 1.00 64.31 78 PRO A N 1
ATOM 570 C CA . PRO A 1 78 ? 12.787 -4.529 -17.550 1.00 64.31 78 PRO A CA 1
ATOM 571 C C . PRO A 1 78 ? 12.734 -5.899 -16.870 1.00 64.31 78 PRO A C 1
ATOM 573 O O . PRO A 1 78 ? 13.410 -6.129 -15.867 1.00 64.31 78 PRO A O 1
ATOM 576 N N . GLN A 1 79 ? 11.930 -6.814 -17.409 1.00 63.47 79 GLN A N 1
ATOM 577 C CA . GLN A 1 79 ? 11.858 -8.169 -16.884 1.00 63.47 79 GLN A CA 1
ATOM 578 C C . GLN A 1 79 ? 13.134 -8.920 -17.269 1.00 63.47 79 GLN A C 1
ATOM 580 O O . GLN A 1 79 ? 13.337 -9.289 -18.426 1.00 63.47 79 GLN A O 1
ATOM 585 N N . VAL A 1 80 ? 14.018 -9.132 -16.294 1.00 63.97 80 VAL A N 1
ATOM 586 C CA . VAL A 1 80 ? 15.216 -9.952 -16.487 1.00 63.97 80 VAL A CA 1
ATOM 587 C C . VAL A 1 80 ? 14.784 -11.415 -16.467 1.00 63.97 80 VAL A C 1
ATOM 589 O O . VAL A 1 80 ? 14.692 -12.037 -15.411 1.00 63.97 80 VAL A O 1
ATOM 592 N N . MET A 1 81 ? 14.487 -11.966 -17.645 1.00 61.00 81 MET A N 1
ATOM 593 C CA . MET A 1 81 ? 14.295 -13.405 -17.817 1.00 61.00 81 MET A CA 1
ATOM 594 C C . MET A 1 81 ? 15.611 -14.113 -17.488 1.00 61.00 81 MET A C 1
ATOM 596 O O . MET A 1 81 ? 16.551 -14.108 -18.282 1.00 61.00 81 MET A O 1
ATOM 600 N N . GLN A 1 82 ? 15.685 -14.716 -16.303 1.00 65.38 82 GLN A N 1
ATOM 601 C CA . GLN A 1 82 ? 16.757 -15.641 -15.948 1.00 65.38 82 GLN A CA 1
ATOM 602 C C . GLN A 1 82 ? 16.529 -16.929 -16.746 1.00 65.38 82 GLN A C 1
ATOM 604 O O . GLN A 1 82 ? 15.842 -17.847 -16.299 1.00 65.38 82 GLN A O 1
ATOM 609 N N . LEU A 1 83 ? 17.034 -16.966 -17.980 1.00 72.94 83 LEU A N 1
ATOM 610 C CA . LEU A 1 83 ? 17.023 -18.175 -18.796 1.00 72.94 83 LEU A CA 1
ATOM 611 C C . LEU A 1 83 ? 17.862 -19.235 -18.077 1.00 72.94 83 LEU A C 1
ATOM 613 O O . LEU A 1 83 ? 19.077 -19.089 -17.938 1.00 72.94 83 LEU A O 1
ATOM 617 N N . ILE A 1 84 ? 17.215 -20.304 -17.611 1.00 78.62 84 ILE A N 1
ATOM 618 C CA . ILE A 1 84 ? 17.927 -21.468 -17.087 1.00 78.62 84 ILE A CA 1
ATOM 619 C C . ILE A 1 84 ? 18.698 -22.073 -18.259 1.00 78.62 84 ILE A C 1
ATOM 621 O O . ILE A 1 84 ? 18.106 -22.521 -19.241 1.00 78.62 84 ILE A O 1
ATOM 625 N N . LYS A 1 85 ? 20.030 -22.075 -18.172 1.00 64.38 85 LYS A N 1
ATOM 626 C CA . LYS A 1 85 ? 20.862 -22.729 -19.181 1.00 64.38 85 LYS A CA 1
ATOM 627 C C . LYS A 1 85 ? 20.642 -24.250 -19.097 1.00 64.38 85 LYS A C 1
ATOM 629 O O . LYS A 1 85 ? 20.764 -24.798 -17.998 1.00 64.38 85 LYS A O 1
ATOM 634 N N . PRO A 1 86 ? 20.336 -24.945 -20.208 1.00 74.31 86 PRO A N 1
ATOM 635 C CA . PRO A 1 86 ? 20.219 -26.398 -20.199 1.00 74.31 86 PRO A CA 1
ATOM 636 C C . PRO A 1 86 ? 21.574 -27.025 -19.854 1.00 74.31 86 PRO A C 1
ATOM 638 O O . PRO A 1 86 ? 22.613 -26.577 -20.344 1.00 74.31 86 PRO A O 1
ATOM 641 N N . ARG A 1 87 ? 21.563 -28.044 -18.986 1.00 73.50 87 ARG A N 1
ATOM 642 C CA . ARG A 1 87 ? 22.758 -28.840 -18.688 1.00 73.50 87 ARG A CA 1
ATOM 643 C C . ARG A 1 87 ? 22.922 -29.872 -19.805 1.00 73.50 87 ARG A C 1
ATOM 645 O O . ARG A 1 87 ? 22.195 -30.860 -19.816 1.00 73.50 87 ARG A O 1
ATOM 652 N N . ALA A 1 88 ? 23.812 -29.587 -20.749 1.00 71.19 88 ALA A N 1
ATOM 653 C CA . ALA A 1 88 ? 24.373 -30.558 -21.684 1.00 71.19 88 ALA A CA 1
ATOM 654 C C . ALA A 1 88 ? 25.819 -30.845 -21.273 1.00 71.19 88 ALA A C 1
ATOM 656 O O . ALA A 1 88 ? 26.462 -29.894 -20.764 1.00 71.19 88 ALA A O 1
#

Solvent-accessible surface area (backbone atoms only — not comparable to full-atom values): 5039 Å² total; per-resid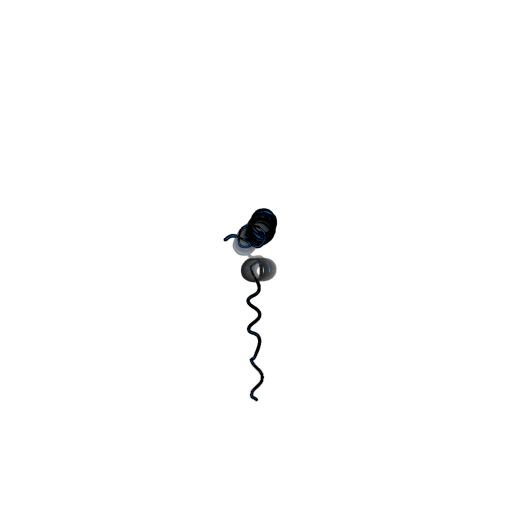ue (Å²): 140,80,97,76,84,77,71,73,66,62,63,59,52,59,57,50,55,56,59,60,58,47,57,59,53,51,49,53,40,52,53,53,23,47,53,25,47,54,50,18,53,49,27,46,52,53,18,48,54,30,44,76,72,64,38,55,70,58,14,53,52,27,44,54,52,15,52,52,25,46,53,50,27,71,65,49,63,88,80,80,77,80,73,78,77,80,91,124

pLDDT: mean 77.48, std 21.5, range [41.72, 98.69]

Secondary structure (DSSP, 8-state):
----SSSTTHHHHHHHHHHHHHHHHHHHHHHHHHHHHHHHHHHHHHHHHHHHTT-HHHHHHHHHHHHHHHHHHHH-S------PPP--

Foldseek 3Di:
DDPDPPPPPVVVVVVVVVVVVVVVLVVVLVVLLVVLQVQLVVLQVVLVVCVVVVVPVSSVVSNVS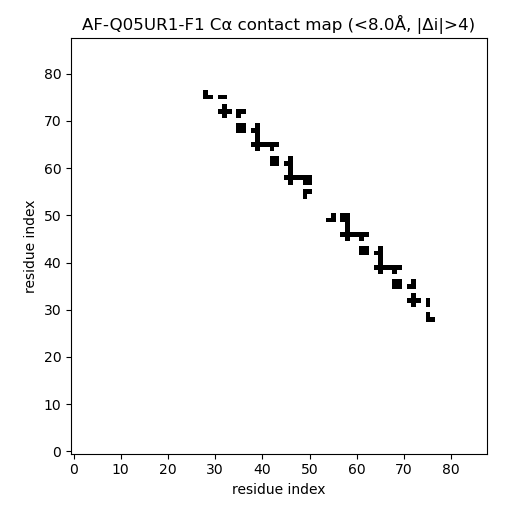SVVSNVVSVVRDPDPPPPDDDDD